Protein AF-A0A8X6XXD5-F1 (afdb_monomer_lite)

Sequence (114 aa):
MEVSVLKAERKGLRTAFSLSLKKIETELMKENVDMNQLSILKTQFMDKFHRLDACQNLVSKQLLELKDAEQEYLDDMEDAENYRDRYIEMCSRVDLKIQETVVQYSNLQLIHKL

Organism: NCBI:txid2747483

Foldseek 3Di:
DDLVVLVVVLVVLVVVLVVLLVVLVVLLP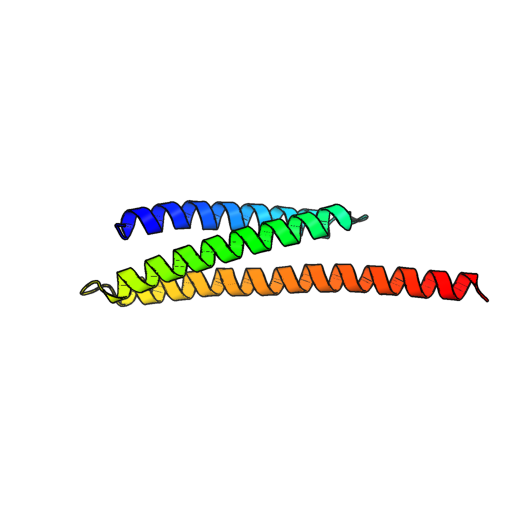DPDRDLVVNVVSLVVNVVSLVVNVVSLVVSLVVLVVDPPSVVVSVVSVVVNVVSVVSNVVSNVVSVVVVVVVVVVVVVVVVVVVD

Structure (mmCIF, N/CA/C/O backbone):
data_AF-A0A8X6XXD5-F1
#
_entry.id   AF-A0A8X6XXD5-F1
#
loop_
_atom_site.group_PDB
_atom_site.id
_atom_site.type_symbol
_atom_site.label_atom_id
_atom_site.label_alt_id
_atom_site.label_comp_id
_atom_site.label_asym_id
_atom_site.label_entity_id
_atom_site.label_seq_id
_atom_site.pdbx_PDB_ins_code
_atom_site.Cartn_x
_atom_site.Cartn_y
_atom_site.Cartn_z
_atom_site.occupancy
_atom_site.B_iso_or_equiv
_atom_site.auth_seq_id
_atom_site.auth_comp_id
_atom_site.auth_asym_id
_atom_site.auth_atom_id
_atom_site.pdbx_PDB_model_num
ATOM 1 N N . MET A 1 1 ? 8.707 12.913 -17.845 1.00 72.25 1 MET A N 1
ATOM 2 C CA . MET A 1 1 ? 9.540 12.611 -16.661 1.00 72.25 1 MET A CA 1
ATOM 3 C C . MET A 1 1 ? 10.400 11.413 -17.008 1.00 72.25 1 MET A C 1
ATOM 5 O O . MET A 1 1 ? 9.916 10.583 -17.758 1.00 72.25 1 MET A O 1
ATOM 9 N N . GLU A 1 2 ? 11.650 11.343 -16.571 1.00 89.94 2 GLU A N 1
ATOM 10 C CA . GLU A 1 2 ? 12.513 10.186 -16.851 1.00 89.94 2 GLU A CA 1
ATOM 11 C C . GLU A 1 2 ? 12.137 9.000 -15.945 1.00 89.94 2 GLU A C 1
ATOM 13 O O . GLU A 1 2 ? 11.742 9.212 -14.794 1.00 89.94 2 GLU A O 1
ATOM 18 N N . VAL A 1 3 ? 12.282 7.763 -16.433 1.00 91.25 3 VAL A N 1
ATOM 19 C CA . VAL A 1 3 ? 11.921 6.549 -15.673 1.00 91.25 3 VAL A CA 1
ATOM 20 C C . VAL A 1 3 ? 12.715 6.428 -14.370 1.00 91.25 3 VAL A C 1
ATOM 22 O O . VAL A 1 3 ? 12.191 5.967 -13.359 1.00 91.25 3 VAL A O 1
ATOM 25 N N . SER A 1 4 ? 13.958 6.913 -14.359 1.00 92.38 4 SER A N 1
ATOM 26 C CA . SER A 1 4 ? 14.825 6.970 -13.179 1.00 92.38 4 SER A CA 1
ATOM 27 C C . SER A 1 4 ? 14.241 7.861 -12.073 1.00 92.38 4 SER A C 1
ATOM 29 O O . SER A 1 4 ? 1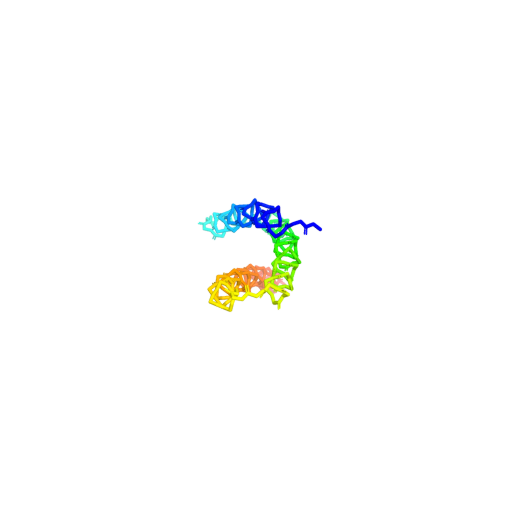4.246 7.481 -10.901 1.00 92.38 4 SER A O 1
ATOM 31 N N . VAL A 1 5 ? 13.660 9.007 -12.444 1.00 96.38 5 VAL A N 1
ATOM 32 C CA . VAL A 1 5 ? 13.001 9.941 -11.520 1.00 96.38 5 VAL A CA 1
ATOM 33 C C . VAL A 1 5 ? 11.726 9.323 -10.950 1.00 96.38 5 VAL A C 1
ATOM 35 O O . VAL A 1 5 ? 11.537 9.339 -9.733 1.00 96.38 5 VAL A O 1
ATOM 38 N N . LEU A 1 6 ? 10.891 8.708 -11.795 1.00 95.88 6 LEU A N 1
ATOM 39 C CA . LEU A 1 6 ? 9.681 8.017 -11.335 1.00 95.88 6 LEU A CA 1
ATOM 40 C C . LEU A 1 6 ? 10.015 6.848 -10.398 1.00 95.88 6 LEU A C 1
ATOM 42 O O . LEU A 1 6 ? 9.373 6.681 -9.365 1.00 95.88 6 LEU A O 1
ATOM 46 N N . LYS A 1 7 ? 11.062 6.069 -10.697 1.00 95.50 7 LYS A N 1
ATOM 47 C CA . LYS A 1 7 ? 11.539 4.987 -9.820 1.00 95.50 7 LYS A CA 1
ATOM 48 C C . LYS A 1 7 ? 12.008 5.513 -8.458 1.00 95.50 7 LYS A C 1
ATOM 50 O O . LYS A 1 7 ? 11.722 4.887 -7.433 1.00 95.50 7 LYS A O 1
ATOM 55 N N . ALA A 1 8 ? 12.683 6.663 -8.421 1.00 97.31 8 ALA A N 1
ATOM 56 C CA . ALA A 1 8 ? 13.092 7.305 -7.173 1.00 97.31 8 ALA A CA 1
ATOM 57 C C . ALA A 1 8 ? 11.884 7.794 -6.351 1.00 97.31 8 ALA A C 1
ATOM 59 O O . ALA A 1 8 ? 11.808 7.517 -5.150 1.00 97.31 8 ALA A O 1
ATOM 60 N N . GLU A 1 9 ? 10.912 8.450 -6.990 1.00 97.56 9 GLU A N 1
ATOM 61 C CA . GLU A 1 9 ? 9.660 8.865 -6.345 1.00 97.56 9 GLU A CA 1
ATOM 62 C C . GLU A 1 9 ? 8.899 7.655 -5.786 1.00 97.56 9 GLU A C 1
ATOM 64 O O . GLU A 1 9 ? 8.538 7.623 -4.603 1.00 97.56 9 GLU A O 1
ATOM 69 N N . ARG A 1 10 ? 8.741 6.607 -6.600 1.00 97.69 10 ARG A N 1
ATOM 70 C CA . ARG A 1 10 ? 8.091 5.359 -6.208 1.00 97.69 10 ARG A CA 1
ATOM 71 C C . ARG A 1 10 ? 8.745 4.725 -4.989 1.00 97.69 10 ARG A C 1
ATOM 73 O O . ARG A 1 10 ? 8.039 4.253 -4.103 1.00 97.69 10 ARG A O 1
ATOM 80 N N . LYS A 1 11 ? 10.078 4.724 -4.893 1.00 97.75 11 LYS A N 1
ATOM 81 C CA . LYS A 1 11 ? 10.790 4.218 -3.706 1.00 97.75 11 LYS A CA 1
ATOM 82 C C . LYS A 1 11 ? 10.387 4.980 -2.436 1.00 97.75 11 LYS A C 1
ATOM 84 O O . LYS A 1 11 ? 10.176 4.367 -1.384 1.00 97.75 11 LYS A O 1
ATOM 89 N N . GLY A 1 12 ? 10.229 6.300 -2.536 1.00 98.38 12 GLY A N 1
ATOM 90 C CA . GLY A 1 12 ? 9.696 7.131 -1.454 1.00 98.38 12 GLY A CA 1
ATOM 91 C C . GLY A 1 12 ? 8.264 6.742 -1.077 1.00 98.38 12 GLY A C 1
ATOM 92 O O . GLY A 1 12 ? 7.965 6.539 0.102 1.00 98.38 12 GLY A O 1
ATOM 93 N N . LEU A 1 13 ? 7.397 6.545 -2.072 1.00 98.38 13 LEU A N 1
ATOM 94 C CA . LEU A 1 13 ? 6.007 6.122 -1.872 1.00 98.38 13 LEU A CA 1
ATOM 95 C C . LEU A 1 13 ? 5.902 4.717 -1.253 1.00 98.38 13 LEU A C 1
ATOM 97 O O . LEU A 1 13 ? 5.154 4.541 -0.295 1.00 98.38 13 LEU A O 1
ATOM 101 N N . ARG A 1 14 ? 6.707 3.744 -1.704 1.00 98.38 14 ARG A N 1
ATOM 102 C CA . ARG A 1 14 ? 6.809 2.390 -1.119 1.00 98.38 14 ARG A CA 1
ATOM 103 C C . ARG A 1 14 ? 7.215 2.445 0.358 1.00 98.38 14 ARG A C 1
ATOM 105 O O . ARG A 1 14 ? 6.664 1.719 1.192 1.00 98.38 14 ARG A O 1
ATOM 112 N N . THR A 1 15 ? 8.140 3.344 0.702 1.00 98.44 15 THR A N 1
ATOM 113 C CA . THR A 1 15 ? 8.561 3.580 2.093 1.00 98.44 15 THR A CA 1
ATOM 114 C C . THR A 1 15 ? 7.417 4.165 2.921 1.00 98.44 15 THR A C 1
ATOM 116 O O . THR A 1 15 ? 7.099 3.642 3.990 1.00 98.44 15 THR A O 1
ATOM 119 N N . ALA A 1 16 ? 6.749 5.207 2.417 1.00 98.38 16 ALA A N 1
ATOM 120 C CA . ALA A 1 16 ? 5.613 5.833 3.093 1.00 98.38 16 ALA A CA 1
ATOM 121 C C . ALA A 1 16 ? 4.440 4.856 3.293 1.00 98.38 16 ALA A C 1
ATOM 123 O O . ALA A 1 16 ? 3.866 4.809 4.382 1.00 98.38 16 ALA A O 1
ATOM 124 N N . PHE A 1 17 ? 4.124 4.047 2.278 1.00 98.56 17 PHE A N 1
ATOM 125 C CA . PHE A 1 17 ? 3.136 2.972 2.349 1.00 98.56 17 PHE A CA 1
ATOM 126 C C . PHE A 1 17 ? 3.483 1.982 3.464 1.00 98.56 17 PHE A C 1
ATOM 128 O O . PHE A 1 17 ? 2.668 1.746 4.352 1.00 98.56 17 PHE A O 1
ATOM 135 N N . SER A 1 18 ? 4.719 1.471 3.476 1.00 98.25 18 SER A N 1
ATOM 136 C CA . SER A 1 18 ? 5.170 0.476 4.459 1.00 98.25 18 SER A CA 1
ATOM 137 C C . SER A 1 18 ? 5.156 1.017 5.891 1.00 98.25 18 SER A C 1
ATOM 139 O O . SER A 1 18 ? 4.862 0.285 6.833 1.00 98.25 18 SER A O 1
ATOM 141 N N . LEU A 1 19 ? 5.449 2.307 6.079 1.00 98.44 19 LEU A N 1
ATOM 142 C CA . LEU A 1 19 ? 5.340 2.959 7.385 1.00 98.44 19 LEU A CA 1
ATOM 143 C C . LEU A 1 19 ? 3.882 3.109 7.832 1.00 98.44 19 LEU A C 1
ATOM 145 O O . LEU A 1 19 ? 3.581 2.879 9.001 1.00 98.44 19 LEU A O 1
ATOM 149 N N . SER A 1 20 ? 2.975 3.488 6.929 1.00 98.06 20 SER A N 1
ATOM 150 C CA . SER A 1 20 ? 1.544 3.575 7.242 1.00 98.06 20 SER A CA 1
ATOM 151 C C . SER A 1 20 ? 0.929 2.212 7.541 1.00 98.06 20 SER A C 1
ATOM 153 O O . SER A 1 20 ? 0.161 2.108 8.493 1.00 98.06 20 SER A O 1
ATOM 155 N N . LEU A 1 21 ? 1.327 1.177 6.803 1.00 98.38 21 LEU A N 1
ATOM 156 C CA . LEU A 1 21 ? 0.966 -0.207 7.080 1.00 98.38 21 LEU A CA 1
ATOM 157 C C . LEU A 1 21 ? 1.316 -0.593 8.523 1.00 98.38 21 LEU A C 1
ATOM 159 O O . LEU A 1 21 ? 0.433 -0.957 9.294 1.00 98.38 21 LEU A O 1
ATOM 163 N N . LYS A 1 22 ? 2.586 -0.413 8.913 1.00 98.38 22 LYS A N 1
ATOM 164 C CA . LYS A 1 22 ? 3.064 -0.719 10.270 1.00 98.38 22 LYS A CA 1
ATOM 165 C C . LYS A 1 22 ? 2.293 0.038 11.348 1.00 98.38 22 LYS A C 1
ATOM 167 O O . LYS A 1 22 ? 2.038 -0.503 12.414 1.00 98.38 22 LYS A O 1
ATOM 172 N N . LYS A 1 23 ? 1.908 1.292 11.091 1.00 98.25 23 LYS A N 1
ATOM 173 C CA . LYS A 1 23 ? 1.094 2.072 12.037 1.00 98.25 23 LYS A CA 1
ATOM 174 C C . LYS A 1 23 ? -0.290 1.456 12.245 1.00 98.25 23 LYS A C 1
ATOM 176 O O . LYS A 1 23 ? -0.741 1.403 13.383 1.00 98.25 23 LYS A O 1
ATOM 181 N N . ILE A 1 24 ? -0.938 0.992 11.174 1.00 98.31 24 ILE A N 1
ATOM 182 C CA . ILE A 1 24 ? -2.225 0.287 11.268 1.00 98.31 24 ILE A CA 1
ATOM 183 C C . ILE A 1 24 ? -2.049 -1.033 12.019 1.00 98.31 24 ILE A C 1
ATOM 185 O O . ILE A 1 24 ? -2.821 -1.315 12.926 1.00 98.31 24 ILE A O 1
ATOM 189 N N . GLU A 1 25 ? -1.026 -1.821 11.681 1.00 98.25 25 GLU A N 1
ATOM 190 C CA . GLU A 1 25 ? -0.734 -3.085 12.366 1.00 98.25 25 GLU A CA 1
ATOM 191 C C . GLU A 1 25 ? -0.527 -2.877 13.869 1.00 98.25 25 GLU A C 1
ATOM 193 O O . GLU A 1 25 ? -1.134 -3.580 14.672 1.00 98.25 25 GLU A O 1
ATOM 198 N N . THR A 1 26 ? 0.269 -1.878 14.257 1.00 98.00 26 THR A N 1
ATOM 199 C CA . THR A 1 26 ? 0.491 -1.530 15.664 1.00 98.00 26 THR A CA 1
ATOM 200 C C . THR A 1 26 ? -0.802 -1.127 16.368 1.00 98.00 26 THR A C 1
ATOM 202 O O . THR A 1 26 ? -1.002 -1.518 17.512 1.00 98.00 26 THR A O 1
ATOM 205 N N . GLU A 1 27 ? -1.681 -0.360 15.716 1.00 97.69 27 GLU A N 1
ATOM 206 C CA . GLU A 1 27 ? -2.979 0.010 16.294 1.00 97.69 27 GLU A CA 1
ATOM 207 C C . GLU A 1 27 ? -3.872 -1.220 16.499 1.00 97.69 27 GLU A C 1
ATOM 209 O O . GLU A 1 27 ? -4.437 -1.393 17.574 1.00 97.69 27 GLU A O 1
ATOM 214 N N . LEU A 1 28 ? -3.940 -2.110 15.504 1.00 96.81 28 LEU A N 1
ATOM 215 C CA . LEU A 1 28 ? -4.727 -3.345 15.565 1.00 96.81 28 LEU A CA 1
ATOM 216 C C . LEU A 1 28 ? -4.231 -4.336 16.630 1.00 96.81 28 LEU A C 1
ATOM 218 O O . LEU A 1 28 ? -5.021 -5.147 17.103 1.00 96.81 28 LEU A O 1
ATOM 222 N N . MET A 1 29 ? -2.946 -4.294 16.995 1.00 96.38 29 MET A N 1
ATOM 223 C CA . MET A 1 29 ? -2.357 -5.155 18.030 1.00 96.38 29 MET A CA 1
ATOM 224 C C . MET A 1 29 ? -2.616 -4.670 19.464 1.00 96.38 29 MET A C 1
ATOM 226 O O . MET A 1 29 ? -2.287 -5.384 20.412 1.00 96.38 29 MET A O 1
ATOM 230 N N . LYS A 1 30 ? -3.169 -3.468 19.657 1.00 96.00 30 LYS A N 1
ATOM 231 C CA . LYS A 1 30 ? -3.490 -2.970 20.999 1.00 96.00 30 LYS A CA 1
ATOM 232 C C . LYS A 1 30 ? -4.675 -3.729 21.591 1.00 96.00 30 LYS A C 1
ATOM 234 O O . LYS A 1 30 ? -5.633 -4.042 20.892 1.00 96.00 30 LYS A O 1
ATOM 239 N N . GLU A 1 31 ? -4.641 -3.936 22.906 1.00 91.62 31 GLU A N 1
ATOM 240 C CA . GLU A 1 31 ? -5.768 -4.499 23.664 1.00 91.62 31 GLU A CA 1
ATOM 241 C C . GLU A 1 31 ? -7.024 -3.626 23.520 1.00 91.62 31 GLU A C 1
ATOM 243 O O . GLU A 1 31 ? -8.106 -4.120 23.211 1.00 91.62 31 GLU A O 1
ATOM 248 N N . ASN A 1 32 ? -6.847 -2.308 23.651 1.00 92.69 32 ASN A N 1
ATOM 249 C CA . ASN A 1 32 ? -7.875 -1.308 23.393 1.00 92.69 32 ASN A CA 1
ATOM 250 C C . ASN A 1 32 ? -7.526 -0.544 22.116 1.00 92.69 32 ASN A C 1
ATOM 252 O O . ASN A 1 32 ? -6.744 0.409 22.143 1.00 92.69 32 ASN A O 1
ATOM 256 N N . VAL A 1 33 ? -8.090 -0.997 20.999 1.00 95.12 33 VAL A N 1
ATOM 257 C CA . VAL A 1 33 ?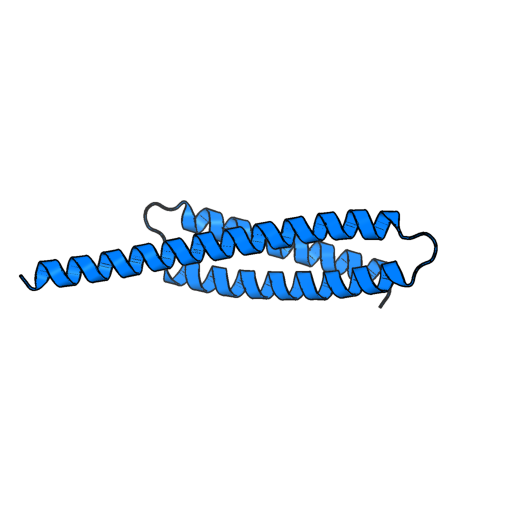 -7.942 -0.350 19.690 1.00 95.12 33 VAL A CA 1
ATOM 258 C C . VAL A 1 33 ? -8.678 0.991 19.692 1.00 95.12 33 VAL A C 1
ATOM 260 O O . VAL A 1 33 ? -9.876 1.045 19.976 1.00 95.12 33 VAL A O 1
ATOM 263 N N . ASP A 1 34 ? -7.986 2.074 19.336 1.00 95.75 34 ASP A N 1
ATOM 264 C CA . ASP A 1 34 ? -8.620 3.374 19.128 1.00 95.75 34 ASP A CA 1
ATOM 265 C C . ASP A 1 34 ? -9.260 3.415 17.733 1.00 95.75 34 ASP A C 1
ATOM 267 O O . ASP A 1 34 ? -8.592 3.568 16.709 1.00 95.75 34 ASP A O 1
ATOM 271 N N . MET A 1 35 ? -10.586 3.278 17.691 1.00 94.12 35 MET A N 1
ATOM 272 C CA . MET A 1 35 ? -11.347 3.200 16.441 1.00 94.12 35 MET A CA 1
ATOM 273 C C . MET A 1 35 ? -11.310 4.494 15.620 1.00 94.12 35 MET A C 1
ATOM 275 O O . MET A 1 35 ? -11.329 4.442 14.386 1.00 94.12 35 MET A O 1
ATOM 279 N N . ASN A 1 36 ? -11.220 5.655 16.277 1.00 94.19 36 ASN A N 1
ATOM 280 C CA . ASN A 1 36 ? -11.110 6.935 15.581 1.00 94.19 36 ASN A CA 1
ATOM 281 C C . ASN A 1 36 ? -9.740 7.044 14.915 1.00 94.19 36 ASN A C 1
ATOM 283 O O . ASN A 1 36 ? -9.642 7.358 13.725 1.00 94.19 36 ASN A O 1
ATOM 287 N N . GLN A 1 37 ? -8.688 6.712 15.665 1.00 95.94 37 GLN A N 1
ATOM 288 C CA . GLN A 1 37 ? -7.332 6.667 15.140 1.00 95.94 37 GLN A CA 1
ATOM 289 C C . GLN A 1 37 ? -7.210 5.649 14.000 1.00 95.94 37 GLN A C 1
ATOM 291 O O . GLN A 1 37 ? -6.609 5.957 12.970 1.00 95.94 37 GLN A O 1
ATOM 296 N N . LEU A 1 38 ? -7.814 4.466 14.135 1.00 96.69 38 LEU A N 1
ATOM 297 C CA . LEU A 1 38 ? -7.791 3.424 13.111 1.00 96.69 38 LEU A CA 1
ATOM 298 C C . LEU A 1 38 ? -8.448 3.888 11.799 1.00 96.69 38 LEU A C 1
ATOM 300 O O . LEU A 1 38 ? -7.882 3.684 10.725 1.00 96.69 38 LEU A O 1
ATOM 304 N N . SER A 1 39 ? -9.591 4.578 11.875 1.00 95.69 39 SER A N 1
ATOM 305 C CA . SER A 1 39 ? -10.277 5.156 10.707 1.00 95.69 39 SER A CA 1
ATOM 306 C C . SER A 1 39 ? -9.432 6.230 10.000 1.00 95.69 39 SER A C 1
ATOM 308 O O . SER A 1 39 ? -9.298 6.237 8.768 1.00 95.69 39 SER A O 1
ATOM 310 N N . ILE A 1 40 ? -8.776 7.099 10.777 1.00 97.25 40 ILE A N 1
ATOM 311 C CA . ILE A 1 40 ? -7.851 8.113 10.249 1.00 97.25 40 ILE A CA 1
ATOM 312 C C . ILE A 1 40 ? -6.662 7.440 9.556 1.00 97.25 40 ILE A C 1
ATOM 314 O O . ILE A 1 40 ? -6.311 7.802 8.428 1.00 97.25 40 ILE A O 1
ATOM 318 N N . LEU A 1 41 ? -6.054 6.439 10.199 1.00 98.00 41 LEU A N 1
ATOM 319 C CA . LEU A 1 41 ? -4.928 5.694 9.639 1.00 98.00 41 LEU A CA 1
ATOM 320 C C . LEU A 1 41 ? -5.316 4.981 8.340 1.00 98.00 41 LEU A C 1
ATOM 322 O O . LEU A 1 41 ? -4.554 5.055 7.376 1.00 98.00 41 LEU A O 1
ATOM 326 N N . LYS A 1 42 ? -6.506 4.365 8.277 1.00 97.25 42 LYS A N 1
ATOM 327 C CA . LYS A 1 42 ? -7.035 3.744 7.053 1.00 97.25 42 LYS A CA 1
ATOM 328 C C . LYS A 1 42 ? -7.112 4.752 5.912 1.00 97.25 42 LYS A C 1
ATOM 330 O O . LYS A 1 42 ? -6.567 4.504 4.841 1.00 97.25 42 LYS A O 1
ATOM 335 N N . THR A 1 43 ? -7.724 5.909 6.154 1.00 97.75 43 THR A N 1
ATOM 336 C CA . THR A 1 43 ? -7.864 6.968 5.142 1.00 97.75 43 THR A CA 1
ATOM 337 C C . THR A 1 43 ? -6.497 7.429 4.626 1.00 97.75 43 THR A C 1
ATOM 339 O O . THR A 1 43 ? -6.269 7.516 3.420 1.00 97.75 43 THR A O 1
ATOM 342 N N . GLN A 1 44 ? -5.540 7.655 5.532 1.00 97.75 44 GLN A N 1
ATOM 343 C CA . GLN A 1 44 ? -4.177 8.052 5.167 1.00 97.75 44 GLN A CA 1
ATOM 344 C C . GLN A 1 44 ? -3.398 6.963 4.420 1.00 97.75 44 GLN A C 1
ATOM 346 O O . GLN A 1 44 ? -2.493 7.289 3.646 1.00 97.75 44 GLN A O 1
ATOM 351 N N . PHE A 1 45 ? -3.677 5.693 4.708 1.00 98.31 45 PHE A N 1
ATOM 352 C CA . PHE A 1 45 ? -3.076 4.544 4.041 1.00 98.31 45 PHE A CA 1
ATOM 353 C C . PHE A 1 45 ? -3.633 4.371 2.627 1.00 98.31 45 PHE A C 1
ATOM 355 O O . PHE A 1 45 ? -2.847 4.201 1.698 1.00 98.31 45 PHE A O 1
ATOM 362 N N . MET A 1 46 ? -4.949 4.528 2.446 1.00 98.38 46 MET A N 1
ATOM 363 C CA . MET A 1 46 ? -5.592 4.527 1.128 1.00 98.38 46 MET A CA 1
ATOM 364 C C . MET A 1 46 ? -5.034 5.623 0.216 1.00 98.38 46 MET A C 1
ATOM 366 O O . MET A 1 46 ? -4.669 5.333 -0.918 1.00 98.38 46 MET A O 1
ATOM 370 N N . ASP A 1 47 ? -4.883 6.855 0.715 1.00 98.38 47 ASP A N 1
ATOM 371 C CA . ASP A 1 47 ? -4.246 7.945 -0.045 1.00 98.38 47 ASP A CA 1
ATOM 372 C C . ASP A 1 47 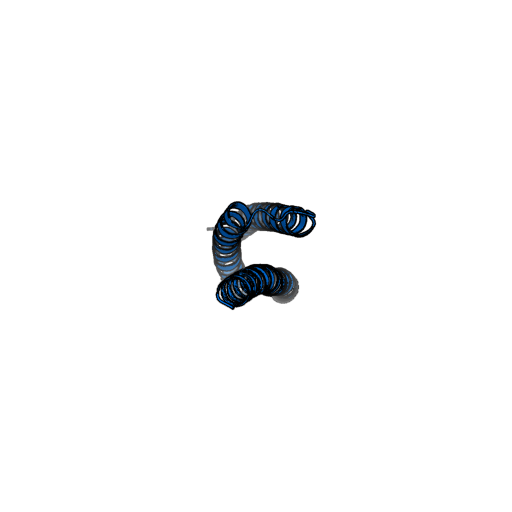? -2.825 7.576 -0.510 1.00 98.38 47 ASP A C 1
ATOM 374 O O . ASP A 1 47 ? -2.475 7.730 -1.682 1.00 98.38 47 ASP A O 1
ATOM 378 N N . LYS A 1 48 ? -2.003 7.024 0.392 1.00 98.12 48 LYS A N 1
ATOM 379 C CA . LYS A 1 48 ? -0.630 6.606 0.061 1.00 98.12 48 LYS A CA 1
ATOM 380 C C . LYS A 1 48 ? -0.603 5.499 -0.976 1.00 98.12 48 LYS A C 1
ATOM 382 O O . LYS A 1 48 ? 0.247 5.544 -1.861 1.00 98.12 48 LYS A O 1
ATOM 387 N N . PHE A 1 49 ? -1.509 4.532 -0.866 1.00 98.56 49 PHE A N 1
ATOM 388 C CA . PHE A 1 49 ? -1.633 3.467 -1.846 1.00 98.56 49 PHE A CA 1
ATOM 389 C C . PHE A 1 49 ? -2.044 4.011 -3.216 1.00 98.56 49 PHE A C 1
ATOM 391 O O . PHE A 1 49 ? -1.360 3.718 -4.186 1.00 98.56 49 PHE A O 1
ATOM 398 N N . HIS A 1 50 ? -3.066 4.868 -3.310 1.00 98.50 50 HIS A N 1
ATOM 399 C CA . HIS A 1 50 ? -3.481 5.442 -4.596 1.00 98.50 50 HIS A CA 1
ATOM 400 C C . HIS A 1 50 ? -2.357 6.230 -5.275 1.00 98.50 50 HIS A C 1
ATOM 402 O O . HIS A 1 50 ? -2.167 6.132 -6.485 1.00 98.50 50 HIS A O 1
ATOM 408 N N . ARG A 1 51 ? -1.566 6.980 -4.500 1.00 98.44 51 ARG A N 1
ATOM 409 C CA . ARG A 1 51 ? -0.388 7.686 -5.024 1.00 98.44 51 ARG A CA 1
ATOM 410 C C . ARG A 1 51 ? 0.701 6.719 -5.487 1.00 98.44 51 ARG A C 1
ATOM 412 O O . ARG A 1 51 ? 1.297 6.942 -6.538 1.00 98.44 51 ARG A O 1
ATOM 419 N N . LEU A 1 52 ? 0.957 5.659 -4.716 1.00 98.50 52 LEU A N 1
ATOM 420 C CA . LEU A 1 52 ? 1.901 4.604 -5.084 1.00 98.50 52 LEU A CA 1
ATOM 421 C C . LEU A 1 52 ? 1.469 3.894 -6.375 1.00 98.50 52 LEU A C 1
ATOM 423 O O . LEU A 1 52 ? 2.295 3.752 -7.271 1.00 98.50 52 LEU A O 1
ATOM 427 N N . ASP A 1 53 ? 0.199 3.510 -6.492 1.00 98.38 53 ASP A N 1
ATOM 428 C CA . ASP A 1 53 ? -0.356 2.827 -7.664 1.00 98.38 53 ASP A CA 1
ATOM 429 C C . ASP A 1 53 ? -0.336 3.727 -8.907 1.00 98.38 53 ASP A C 1
ATOM 431 O O . ASP A 1 53 ? 0.105 3.308 -9.974 1.00 98.38 53 ASP A O 1
ATOM 435 N N . ALA A 1 54 ? -0.684 5.010 -8.765 1.00 98.12 54 ALA A N 1
ATOM 436 C CA . ALA A 1 54 ? -0.561 5.976 -9.855 1.00 98.12 54 ALA A CA 1
ATOM 437 C C . ALA A 1 54 ? 0.894 6.121 -10.339 1.00 98.12 54 ALA A C 1
ATOM 439 O O . ALA A 1 54 ? 1.151 6.089 -11.543 1.00 98.12 54 ALA A O 1
ATOM 440 N N . CYS A 1 55 ? 1.856 6.239 -9.416 1.00 97.88 55 CYS A N 1
ATOM 441 C CA . CYS A 1 55 ? 3.279 6.304 -9.755 1.00 97.88 55 CYS A CA 1
ATOM 442 C C . CYS A 1 55 ? 3.760 5.004 -10.423 1.00 97.88 55 CYS A C 1
ATOM 444 O O . CYS A 1 55 ? 4.471 5.047 -11.425 1.00 97.88 55 CYS A O 1
ATOM 446 N N . GLN A 1 56 ? 3.318 3.851 -9.918 1.00 97.38 56 GLN A N 1
ATOM 447 C CA . GLN A 1 56 ? 3.605 2.540 -10.492 1.00 97.38 56 GLN A CA 1
ATOM 448 C C . GLN A 1 56 ? 3.089 2.423 -11.933 1.00 97.38 56 GLN A C 1
ATOM 450 O O . GLN A 1 56 ? 3.846 2.025 -12.812 1.00 97.38 56 GLN A O 1
ATOM 455 N N . ASN A 1 57 ? 1.856 2.855 -12.208 1.00 96.62 57 ASN A N 1
ATOM 456 C CA . ASN A 1 57 ? 1.289 2.848 -13.559 1.00 96.62 57 ASN A CA 1
ATOM 457 C C . ASN A 1 57 ? 2.087 3.739 -14.529 1.00 96.62 57 ASN A C 1
ATOM 459 O O . ASN A 1 57 ? 2.261 3.383 -15.697 1.00 96.62 57 ASN A O 1
ATOM 463 N N . LEU A 1 58 ? 2.617 4.874 -14.054 1.00 97.12 58 LEU A N 1
ATOM 464 C CA . LEU A 1 58 ? 3.510 5.722 -14.851 1.00 97.12 58 LEU A CA 1
ATOM 465 C C . LEU A 1 58 ? 4.847 5.031 -15.152 1.00 97.12 58 LEU A C 1
ATOM 467 O O . LEU A 1 58 ? 5.308 5.108 -16.290 1.00 97.12 58 LEU A O 1
ATOM 471 N N . VAL A 1 59 ? 5.453 4.342 -14.174 1.00 96.38 59 VAL A N 1
ATOM 472 C CA . VAL A 1 59 ? 6.688 3.566 -14.393 1.00 96.38 59 VAL A CA 1
ATOM 473 C C . VAL A 1 59 ? 6.445 2.451 -15.407 1.00 96.38 59 VAL A C 1
ATOM 475 O O . VAL A 1 59 ? 7.163 2.375 -16.401 1.00 96.38 59 VAL A O 1
ATOM 478 N N . SER A 1 60 ? 5.402 1.643 -15.209 1.00 95.75 60 SER A N 1
ATOM 479 C CA . SER A 1 60 ? 5.041 0.544 -16.108 1.00 95.75 60 SER A CA 1
ATOM 480 C C . SER A 1 60 ? 4.820 1.030 -17.542 1.00 95.75 60 SER A C 1
ATOM 482 O O . SER A 1 60 ? 5.344 0.428 -18.476 1.00 95.75 60 SER A O 1
ATOM 484 N N . LYS A 1 61 ? 4.118 2.157 -17.734 1.00 94.88 61 LYS A N 1
ATOM 485 C CA . LYS A 1 61 ? 3.925 2.749 -19.065 1.00 94.88 61 LYS A CA 1
ATOM 486 C C . LYS A 1 61 ? 5.252 3.110 -19.737 1.00 94.88 61 LYS A C 1
ATOM 488 O O . LYS A 1 61 ? 5.413 2.848 -20.921 1.00 94.88 61 LYS A O 1
ATOM 493 N N . GLN A 1 62 ? 6.195 3.691 -18.997 1.00 94.31 62 GLN A N 1
ATOM 494 C CA . GLN A 1 62 ? 7.495 4.053 -19.563 1.00 94.31 62 GLN A CA 1
ATOM 495 C C . GLN A 1 62 ? 8.366 2.841 -19.873 1.00 94.31 62 GLN A C 1
ATOM 497 O O . GLN A 1 62 ? 9.039 2.843 -20.896 1.00 94.31 62 GLN A O 1
ATOM 502 N N . LEU A 1 63 ? 8.339 1.805 -19.032 1.00 94.19 63 LEU A N 1
ATOM 503 C CA . LEU A 1 63 ? 9.071 0.564 -19.296 1.00 94.19 63 LEU A CA 1
ATOM 504 C C . LEU A 1 63 ? 8.587 -0.110 -20.585 1.00 94.19 63 LEU A C 1
ATOM 506 O O . LEU A 1 63 ? 9.412 -0.554 -21.374 1.00 94.19 63 LEU A O 1
ATOM 510 N N . LEU A 1 64 ? 7.278 -0.098 -20.851 1.00 92.69 64 LEU A N 1
ATOM 511 C CA . LEU A 1 64 ? 6.708 -0.626 -22.097 1.00 92.69 64 LEU A CA 1
ATOM 512 C C . LEU A 1 64 ? 7.151 0.142 -23.355 1.00 92.69 64 LEU A C 1
ATOM 514 O O . LEU A 1 64 ? 7.115 -0.405 -24.454 1.00 92.69 64 LEU A O 1
ATOM 518 N N . GLU A 1 65 ? 7.547 1.409 -23.214 1.00 92.69 65 GLU A N 1
ATOM 519 C CA . GLU A 1 65 ? 8.044 2.237 -24.319 1.00 92.69 65 GLU A CA 1
ATOM 520 C C . GLU A 1 65 ? 9.555 2.036 -24.570 1.00 92.69 65 GLU A C 1
ATOM 522 O O . GLU A 1 65 ? 10.068 2.444 -25.617 1.00 92.69 65 GLU A O 1
ATOM 527 N N . LEU A 1 66 ? 10.279 1.401 -23.640 1.00 92.38 66 LEU A N 1
ATOM 528 C CA . LEU A 1 66 ? 11.714 1.143 -23.754 1.00 92.38 66 LEU A CA 1
ATOM 529 C C . LEU A 1 66 ? 11.991 -0.166 -24.500 1.00 92.38 66 LEU A C 1
ATOM 531 O O . LEU A 1 66 ? 11.373 -1.201 -24.257 1.00 92.38 66 LEU A O 1
ATOM 535 N N . LYS A 1 67 ? 12.987 -0.132 -25.391 1.00 90.62 67 LYS A N 1
ATOM 536 C CA . LYS A 1 67 ? 13.534 -1.356 -25.988 1.00 90.62 67 LYS A CA 1
ATOM 537 C C . LYS A 1 67 ? 14.284 -2.150 -24.918 1.00 90.62 67 LYS A C 1
ATOM 539 O O . LYS A 1 67 ? 14.970 -1.555 -24.092 1.00 90.62 67 LYS A O 1
ATOM 544 N N . ASP A 1 68 ? 14.151 -3.473 -24.967 1.00 91.81 68 ASP A N 1
ATOM 545 C CA . ASP A 1 68 ? 14.864 -4.426 -24.105 1.00 91.81 68 ASP A CA 1
ATOM 546 C C . ASP A 1 68 ? 14.559 -4.303 -22.593 1.00 91.81 68 ASP A C 1
ATOM 548 O O . ASP A 1 68 ? 15.379 -4.675 -21.757 1.00 91.81 68 ASP A O 1
ATOM 552 N N . ALA A 1 69 ? 13.367 -3.812 -22.226 1.00 93.62 69 ALA A N 1
ATOM 553 C CA . ALA A 1 69 ? 12.928 -3.639 -20.832 1.00 93.62 69 ALA A CA 1
ATOM 554 C C . ALA A 1 69 ? 11.869 -4.663 -20.363 1.00 93.62 69 ALA A C 1
ATOM 556 O O . ALA A 1 69 ? 11.258 -4.473 -19.314 1.00 93.62 69 ALA A O 1
ATOM 557 N N . GLU A 1 70 ? 11.637 -5.744 -21.116 1.00 93.38 70 GLU A N 1
ATOM 558 C CA . GLU A 1 70 ? 10.583 -6.733 -20.824 1.00 93.38 70 GLU A CA 1
ATOM 559 C C . GLU A 1 70 ? 10.759 -7.398 -19.454 1.00 93.38 70 GLU A C 1
ATOM 561 O O . GLU A 1 70 ? 9.827 -7.403 -18.654 1.00 93.38 70 GLU A O 1
ATOM 566 N N . GLN A 1 71 ? 11.963 -7.891 -19.147 1.00 94.19 71 GLN A N 1
ATOM 567 C CA . GLN A 1 71 ? 12.222 -8.518 -17.849 1.00 94.19 71 GLN A CA 1
ATOM 568 C C . GLN A 1 71 ? 12.055 -7.517 -16.702 1.00 94.19 71 GLN A C 1
ATOM 570 O O . GLN A 1 71 ? 11.420 -7.830 -15.702 1.00 94.19 71 GLN A O 1
ATOM 575 N N . GLU A 1 72 ? 12.566 -6.291 -16.866 1.00 94.50 72 GLU A N 1
ATOM 576 C CA . GLU A 1 72 ? 12.419 -5.254 -15.845 1.00 94.50 72 GLU A CA 1
ATOM 577 C C . GLU A 1 72 ? 10.946 -4.889 -15.624 1.00 94.50 72 GLU A C 1
ATOM 579 O O . GLU A 1 72 ? 10.538 -4.663 -14.491 1.00 94.50 72 GLU A O 1
ATOM 584 N N . TYR A 1 73 ? 10.134 -4.858 -16.682 1.00 94.88 73 TYR A N 1
ATOM 585 C CA . TYR A 1 73 ? 8.693 -4.657 -16.567 1.00 94.88 73 TYR A CA 1
ATOM 586 C C . TYR A 1 73 ? 8.011 -5.785 -15.781 1.00 94.88 73 TYR A C 1
ATOM 588 O O . TYR A 1 73 ? 7.182 -5.492 -14.920 1.00 94.88 73 TYR A O 1
ATOM 596 N N . LEU A 1 74 ? 8.348 -7.048 -16.064 1.00 94.75 74 LEU A N 1
ATOM 597 C CA . LEU A 1 74 ? 7.752 -8.208 -15.393 1.00 94.75 74 LEU A CA 1
ATOM 598 C C . LEU A 1 74 ? 8.102 -8.243 -13.902 1.00 94.75 74 LEU A C 1
ATOM 600 O O . LEU A 1 74 ? 7.195 -8.333 -13.075 1.00 94.75 74 LEU A O 1
ATOM 604 N N . ASP A 1 75 ? 9.384 -8.083 -13.565 1.00 93.81 75 ASP A N 1
ATOM 605 C CA . ASP A 1 75 ? 9.847 -8.036 -12.172 1.00 93.81 75 ASP A CA 1
ATOM 606 C C . ASP A 1 75 ? 9.146 -6.898 -11.409 1.00 93.81 75 ASP A C 1
ATOM 608 O O . ASP A 1 75 ? 8.710 -7.041 -10.267 1.00 93.81 75 ASP A O 1
ATOM 612 N N . ASP A 1 76 ? 8.999 -5.745 -12.064 1.00 93.62 76 ASP A N 1
ATOM 613 C CA . ASP A 1 76 ? 8.374 -4.568 -11.480 1.00 93.62 76 ASP A CA 1
ATOM 614 C C . ASP A 1 76 ? 6.855 -4.702 -11.294 1.00 93.62 76 ASP A C 1
ATOM 616 O O . ASP A 1 76 ? 6.286 -4.133 -10.354 1.00 93.62 76 ASP A O 1
ATOM 620 N N . MET A 1 77 ? 6.199 -5.446 -12.186 1.00 93.06 77 MET A N 1
ATOM 621 C CA . MET A 1 77 ? 4.781 -5.776 -12.099 1.00 93.06 77 MET A CA 1
ATOM 622 C C . MET A 1 77 ? 4.503 -6.726 -10.930 1.00 93.06 77 MET A C 1
ATOM 624 O O . MET A 1 77 ? 3.579 -6.458 -10.161 1.00 93.06 77 MET A O 1
ATOM 628 N N . GLU A 1 78 ? 5.313 -7.771 -10.751 1.00 95.25 78 GLU A N 1
ATOM 629 C CA . GLU A 1 78 ? 5.202 -8.697 -9.612 1.00 95.25 78 GLU A CA 1
ATOM 630 C C . GLU A 1 78 ? 5.361 -7.949 -8.277 1.00 95.25 78 GLU A C 1
ATOM 632 O O . GLU A 1 78 ? 4.531 -8.058 -7.368 1.00 95.25 78 GLU A O 1
ATOM 637 N N . ASP A 1 79 ? 6.379 -7.090 -8.193 1.00 93.31 79 ASP A N 1
ATOM 638 C CA . ASP A 1 79 ? 6.604 -6.195 -7.058 1.00 93.31 79 ASP A CA 1
ATOM 639 C C . ASP A 1 79 ? 5.357 -5.346 -6.751 1.00 93.31 79 ASP A C 1
ATOM 641 O O . ASP A 1 79 ? 4.975 -5.165 -5.591 1.00 93.31 79 ASP A O 1
ATOM 645 N N . ALA A 1 80 ? 4.719 -4.793 -7.787 1.00 95.81 80 ALA A N 1
ATOM 646 C CA . ALA A 1 80 ? 3.526 -3.967 -7.648 1.00 95.81 80 ALA A CA 1
ATOM 647 C C . ALA A 1 80 ? 2.326 -4.754 -7.113 1.00 95.81 80 ALA A C 1
ATOM 649 O O . ALA A 1 80 ? 1.616 -4.243 -6.244 1.00 95.81 80 ALA A O 1
ATOM 650 N N . GLU A 1 81 ? 2.104 -5.974 -7.602 1.00 97.38 81 GLU A N 1
ATOM 651 C CA . GLU A 1 81 ? 1.021 -6.851 -7.145 1.00 97.38 81 GLU A CA 1
ATOM 652 C C . GLU A 1 81 ? 1.135 -7.155 -5.650 1.00 97.38 81 GLU A C 1
ATOM 654 O O . GLU A 1 81 ? 0.152 -6.993 -4.928 1.00 97.38 81 GLU A O 1
ATOM 659 N N . ASN A 1 82 ? 2.345 -7.405 -5.141 1.00 96.81 82 ASN A N 1
ATOM 660 C CA . ASN A 1 82 ? 2.573 -7.591 -3.704 1.00 96.81 82 ASN A CA 1
ATOM 661 C C . ASN A 1 82 ? 2.071 -6.396 -2.864 1.00 96.81 82 ASN A C 1
ATOM 663 O O . ASN A 1 82 ? 1.430 -6.566 -1.821 1.00 96.81 82 ASN A O 1
ATOM 667 N N . TYR A 1 83 ? 2.315 -5.160 -3.317 1.00 97.62 83 TYR A N 1
ATOM 668 C CA . TYR A 1 83 ? 1.795 -3.970 -2.636 1.00 97.62 83 TYR A CA 1
ATOM 669 C C . TYR A 1 83 ? 0.264 -3.865 -2.708 1.00 97.62 83 TYR A C 1
ATOM 671 O O . TYR A 1 83 ? -0.342 -3.390 -1.742 1.00 97.62 83 TYR A O 1
ATOM 679 N N . ARG A 1 84 ? -0.365 -4.304 -3.808 1.00 98.31 84 ARG A N 1
ATOM 680 C CA . ARG A 1 84 ? -1.833 -4.330 -3.950 1.00 98.31 84 ARG A CA 1
ATOM 681 C C . ARG A 1 84 ? -2.466 -5.366 -3.030 1.00 98.31 84 ARG A C 1
ATOM 683 O O . ARG A 1 84 ? -3.415 -5.029 -2.326 1.00 98.31 84 ARG A O 1
ATOM 690 N N . ASP A 1 85 ? -1.901 -6.564 -2.959 1.00 98.44 85 ASP A N 1
ATOM 691 C CA . ASP A 1 85 ? -2.386 -7.629 -2.077 1.00 98.44 85 ASP A CA 1
ATOM 692 C C . ASP A 1 85 ? -2.338 -7.192 -0.614 1.00 98.44 85 ASP A C 1
ATOM 694 O O . ASP A 1 85 ? -3.344 -7.242 0.096 1.00 98.44 85 ASP A O 1
ATOM 698 N N . ARG A 1 86 ? -1.201 -6.636 -0.182 1.00 98.19 86 ARG A N 1
ATOM 699 C CA . ARG A 1 86 ? -1.039 -6.098 1.179 1.00 98.19 86 ARG A CA 1
ATOM 700 C C . ARG A 1 86 ? -1.995 -4.948 1.468 1.00 98.19 86 ARG A C 1
ATOM 702 O O . ARG A 1 86 ? -2.457 -4.801 2.598 1.00 98.19 86 ARG A O 1
ATOM 709 N N . TYR A 1 87 ? -2.279 -4.109 0.475 1.00 98.62 87 TYR A N 1
ATOM 710 C CA . TYR A 1 87 ? -3.271 -3.048 0.608 1.00 98.62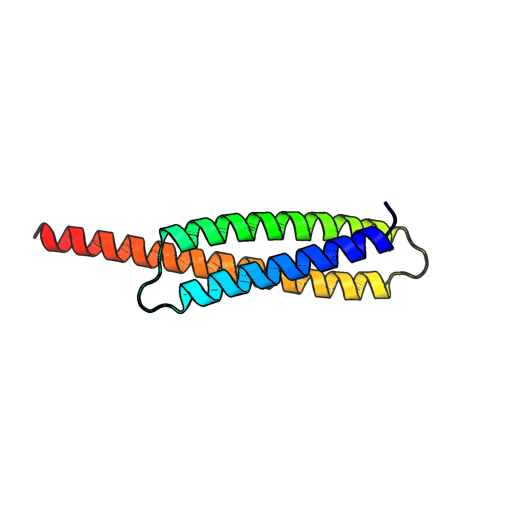 87 TYR A CA 1
ATOM 711 C C . TYR A 1 87 ? -4.676 -3.622 0.844 1.00 98.62 87 TYR A C 1
ATOM 713 O O . TYR A 1 87 ? -5.328 -3.242 1.819 1.00 98.62 87 TYR A O 1
ATOM 721 N N . ILE A 1 88 ? -5.112 -4.563 0.001 1.00 98.38 88 ILE A N 1
ATOM 722 C CA . ILE A 1 88 ? -6.434 -5.198 0.084 1.00 98.38 88 ILE A CA 1
ATOM 723 C C . ILE A 1 88 ? -6.594 -5.946 1.408 1.00 98.38 88 ILE A C 1
ATOM 725 O O . ILE A 1 88 ? -7.601 -5.760 2.100 1.00 98.38 88 ILE A O 1
ATOM 729 N N . GLU A 1 89 ? -5.599 -6.749 1.789 1.00 98.31 89 GLU A N 1
ATOM 730 C CA . GLU A 1 89 ? -5.592 -7.499 3.046 1.00 98.31 89 GLU A CA 1
ATOM 731 C C . GLU A 1 89 ? -5.807 -6.556 4.233 1.00 98.31 89 GLU A C 1
ATOM 733 O O . GLU A 1 89 ? -6.665 -6.778 5.089 1.00 98.31 89 GLU A O 1
ATOM 738 N N . MET A 1 90 ? -5.068 -5.452 4.267 1.00 98.31 90 MET A N 1
ATOM 739 C CA . MET A 1 90 ? -5.086 -4.539 5.404 1.00 98.31 90 MET A CA 1
ATOM 740 C C . MET A 1 90 ? -6.338 -3.688 5.464 1.00 98.31 90 MET A C 1
ATOM 742 O O . MET A 1 90 ? -6.870 -3.481 6.554 1.00 98.31 90 MET A O 1
ATOM 746 N N . CYS A 1 91 ? -6.853 -3.235 4.320 1.00 97.38 91 CYS A N 1
ATOM 747 C CA . CYS A 1 91 ? -8.166 -2.605 4.274 1.00 97.38 91 CYS A CA 1
ATOM 748 C C . CYS A 1 91 ? -9.247 -3.560 4.793 1.00 97.38 91 CYS A C 1
ATOM 750 O O . CYS A 1 91 ? -10.042 -3.151 5.637 1.00 97.38 91 CYS A O 1
ATOM 752 N N . SER A 1 92 ? -9.204 -4.831 4.385 1.00 97.50 92 SER A N 1
ATOM 753 C CA . SER A 1 92 ? -10.146 -5.858 4.843 1.00 97.50 92 SER A CA 1
ATOM 754 C C . SER A 1 92 ? -10.049 -6.092 6.352 1.00 97.50 92 SER A C 1
ATOM 756 O O . SER A 1 92 ? -11.064 -6.092 7.042 1.00 97.50 92 SER A O 1
ATOM 758 N N . ARG A 1 93 ? -8.834 -6.221 6.899 1.00 97.25 93 ARG A N 1
ATOM 759 C CA . ARG A 1 93 ? -8.606 -6.382 8.347 1.00 97.25 93 ARG A CA 1
ATOM 760 C C . ARG A 1 93 ? -9.148 -5.204 9.155 1.00 97.25 93 ARG A C 1
ATOM 762 O O . ARG A 1 93 ? -9.765 -5.410 10.198 1.00 97.25 93 ARG A O 1
ATOM 769 N N . VAL A 1 94 ? -8.933 -3.976 8.682 1.00 96.44 94 VAL A N 1
ATOM 770 C CA . VAL A 1 94 ? -9.474 -2.779 9.339 1.00 96.44 94 VAL A CA 1
ATOM 771 C C . VAL A 1 94 ? -11.000 -2.752 9.270 1.00 96.44 94 VAL A C 1
ATOM 773 O O . VAL A 1 94 ? -11.642 -2.466 10.279 1.00 96.44 94 VAL A O 1
ATOM 776 N N . ASP A 1 95 ? -11.586 -3.070 8.116 1.00 94.81 95 ASP A N 1
ATOM 777 C CA . ASP A 1 95 ? -13.042 -3.080 7.944 1.00 94.81 95 ASP A CA 1
ATOM 778 C C . ASP A 1 95 ? -13.727 -4.125 8.820 1.00 94.81 95 ASP A C 1
ATOM 780 O O . ASP A 1 95 ? -14.716 -3.807 9.481 1.00 94.81 95 ASP A O 1
ATOM 784 N N . LEU A 1 96 ? -13.157 -5.328 8.910 1.00 95.12 96 LEU A N 1
ATOM 785 C CA . LEU A 1 96 ? -13.626 -6.361 9.831 1.00 95.12 96 LEU A CA 1
ATOM 786 C C . LEU A 1 96 ? -13.580 -5.871 11.279 1.00 95.12 96 LEU A C 1
ATOM 788 O O . LEU A 1 96 ? -14.574 -5.989 11.994 1.00 95.12 96 LEU A O 1
ATOM 792 N N . LYS A 1 97 ? -12.476 -5.239 11.697 1.00 93.81 97 LYS A N 1
ATOM 793 C CA . LYS A 1 97 ? -12.357 -4.721 13.064 1.00 93.81 97 LYS A CA 1
ATOM 794 C C . LYS A 1 97 ? -13.412 -3.658 13.377 1.00 93.81 97 LYS A C 1
ATOM 796 O O . LYS A 1 97 ? -13.999 -3.671 14.456 1.00 93.81 97 LYS A O 1
ATOM 801 N N . ILE A 1 98 ? -13.677 -2.753 12.434 1.00 89.56 98 ILE A N 1
ATOM 802 C CA . ILE A 1 98 ? -14.724 -1.731 12.571 1.00 89.56 98 ILE A CA 1
ATOM 803 C C . ILE A 1 98 ? -16.109 -2.378 12.683 1.00 89.56 98 ILE A C 1
ATOM 805 O O . ILE A 1 98 ? -16.897 -1.993 13.549 1.00 89.56 98 ILE A O 1
ATOM 809 N N . GLN A 1 99 ? -16.403 -3.379 11.853 1.00 89.19 99 GLN A N 1
ATOM 810 C CA . GLN A 1 99 ? -17.680 -4.094 11.881 1.00 89.19 99 GLN A CA 1
ATOM 811 C C . GLN A 1 99 ? -17.899 -4.860 13.193 1.00 89.19 99 GLN A C 1
ATOM 813 O O . GLN A 1 99 ? -18.981 -4.760 13.774 1.00 89.19 99 GLN A O 1
ATOM 818 N N . GLU A 1 100 ? -16.883 -5.569 13.698 1.00 88.25 100 GLU A N 1
ATOM 819 C CA . GLU A 1 100 ? -16.936 -6.271 14.990 1.00 88.25 100 GLU A CA 1
ATOM 820 C C . GLU A 1 100 ? -17.355 -5.330 16.123 1.00 88.25 100 GLU A C 1
ATOM 822 O O . GLU A 1 100 ? -18.247 -5.651 16.913 1.00 88.25 100 GLU A O 1
ATOM 827 N N . THR A 1 101 ? -16.757 -4.137 16.176 1.00 79.75 101 THR A N 1
ATOM 828 C CA . THR A 1 101 ? -17.083 -3.134 17.191 1.00 79.75 101 THR A CA 1
ATOM 829 C C . THR A 1 101 ? -18.531 -2.650 17.068 1.00 79.75 101 THR A C 1
ATOM 831 O O . THR A 1 101 ? -19.238 -2.573 18.073 1.00 79.75 101 THR A O 1
ATOM 834 N N . VAL A 1 102 ? -19.023 -2.378 15.854 1.00 77.31 102 VAL A N 1
ATOM 835 C CA . VAL A 1 102 ? -20.418 -1.942 15.632 1.00 77.31 102 VAL A CA 1
ATOM 836 C C . VAL A 1 102 ? -21.427 -2.999 16.103 1.00 77.31 102 VAL A C 1
ATOM 838 O O . VAL A 1 102 ? -22.431 -2.665 16.743 1.00 77.31 102 VAL A O 1
ATOM 841 N N . VAL A 1 103 ? -21.156 -4.280 15.836 1.00 78.31 103 VAL A N 1
ATOM 842 C CA . VAL A 1 103 ? -22.009 -5.393 16.282 1.00 78.31 103 VAL A CA 1
ATOM 843 C C . VAL A 1 103 ? -22.015 -5.508 17.811 1.00 78.31 103 VAL A C 1
ATOM 845 O O . VAL A 1 103 ? -23.083 -5.643 18.410 1.00 78.31 103 VAL A O 1
ATOM 848 N N . GLN A 1 104 ? -20.853 -5.389 18.462 1.00 72.94 104 GLN A N 1
ATOM 849 C CA . GLN A 1 104 ? -20.747 -5.432 19.927 1.00 72.94 104 GLN A CA 1
ATOM 850 C C . GLN A 1 104 ? -21.577 -4.332 20.605 1.00 72.94 104 GLN A C 1
ATOM 852 O O . GLN A 1 104 ? -22.348 -4.626 21.522 1.00 72.94 104 GLN A O 1
ATOM 857 N N . TYR A 1 105 ? -21.487 -3.085 20.127 1.00 70.75 105 TYR A N 1
ATOM 858 C CA . TYR A 1 105 ? -22.289 -1.979 20.665 1.00 70.75 105 TYR A CA 1
ATOM 859 C C . TYR A 1 105 ? -23.795 -2.205 20.488 1.00 70.75 105 TYR A C 1
ATOM 861 O O . TYR A 1 105 ? -24.571 -1.932 21.406 1.00 70.75 105 TYR A O 1
ATOM 869 N N . SER A 1 106 ? -24.212 -2.734 19.336 1.00 76.38 106 SER A N 1
ATOM 870 C CA . SER A 1 106 ? -25.627 -3.001 19.043 1.00 76.38 106 SER A CA 1
ATOM 871 C C . SER A 1 106 ? -26.217 -4.052 19.992 1.00 76.38 106 SER A C 1
ATOM 873 O O . SER A 1 106 ? -27.315 -3.872 20.521 1.00 76.38 106 SER A O 1
ATOM 875 N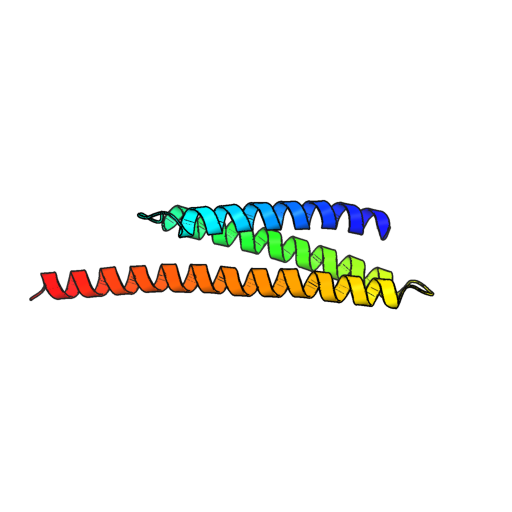 N . ASN A 1 107 ? -25.461 -5.117 20.276 1.00 72.31 107 ASN A N 1
ATOM 876 C CA . ASN A 1 107 ? -25.883 -6.180 21.190 1.00 72.31 107 ASN A CA 1
ATOM 877 C C . ASN A 1 107 ? -25.978 -5.699 22.645 1.00 72.31 107 ASN A C 1
ATOM 879 O O . ASN A 1 107 ? -26.948 -6.014 23.333 1.00 72.31 107 ASN A O 1
ATOM 883 N N . LEU A 1 108 ? -25.019 -4.888 23.108 1.00 73.88 108 LEU A N 1
ATOM 884 C CA . LEU A 1 108 ? -25.059 -4.290 24.447 1.00 73.88 108 LEU A CA 1
ATOM 885 C C . LEU A 1 108 ? -26.300 -3.407 24.645 1.00 73.88 108 LEU A C 1
ATOM 887 O O . LEU A 1 108 ? -26.969 -3.495 25.674 1.00 73.88 108 LEU A O 1
ATOM 891 N N . GLN A 1 109 ? -26.656 -2.593 23.648 1.00 72.94 109 GLN A N 1
ATOM 892 C CA . GLN A 1 109 ? -27.857 -1.755 23.711 1.00 72.94 109 GLN A CA 1
ATOM 893 C C . GLN A 1 109 ? -29.158 -2.565 23.763 1.00 72.94 109 GLN A C 1
ATOM 895 O O . GLN A 1 109 ? -30.137 -2.088 24.335 1.00 72.94 109 GLN A O 1
ATOM 900 N N . LEU A 1 110 ? -29.191 -3.758 23.164 1.00 70.44 110 LEU A N 1
ATOM 901 C CA . LEU A 1 110 ? -30.356 -4.641 23.212 1.00 70.44 110 LEU A CA 1
ATOM 902 C C . LEU A 1 110 ? -30.525 -5.268 24.603 1.00 70.44 110 LEU A C 1
ATOM 904 O O . LEU A 1 110 ? -31.639 -5.303 25.114 1.00 70.44 110 LEU A O 1
ATOM 908 N N . ILE A 1 111 ? -29.424 -5.691 25.234 1.00 67.94 111 ILE A N 1
ATOM 909 C CA . ILE A 1 111 ? -29.432 -6.261 26.591 1.00 67.94 111 ILE A CA 1
ATOM 910 C C . ILE A 1 111 ? -29.926 -5.235 27.617 1.00 67.94 111 ILE A C 1
ATOM 912 O O . ILE A 1 111 ? -30.730 -5.576 28.471 1.00 67.94 111 ILE A O 1
ATOM 916 N N . HIS A 1 112 ? -29.512 -3.970 27.516 1.00 61.69 112 HIS A N 1
ATOM 917 C CA . HIS A 1 112 ? -29.962 -2.920 28.442 1.00 61.69 112 HIS A CA 1
ATOM 918 C C . HIS A 1 112 ? -31.424 -2.469 28.248 1.00 61.69 112 HIS A C 1
ATOM 920 O O . HIS A 1 112 ? -31.904 -1.636 29.016 1.00 61.69 112 HIS A O 1
ATOM 926 N N . LYS A 1 113 ? -32.123 -2.969 27.221 1.00 60.50 113 LYS A N 1
ATOM 927 C CA . LYS A 1 113 ? -33.545 -2.680 26.962 1.00 60.50 113 LYS A CA 1
ATOM 928 C C . LYS A 1 113 ? -34.494 -3.798 27.417 1.00 60.50 113 LYS A C 1
ATOM 930 O O . LYS A 1 113 ? -35.704 -3.597 27.315 1.00 60.50 113 LYS A O 1
ATOM 935 N N . LEU A 1 114 ? -33.968 -4.942 27.863 1.00 54.81 114 LEU A N 1
ATOM 936 C CA . LEU A 1 114 ? -34.714 -6.082 28.417 1.00 54.81 114 LEU A CA 1
ATOM 937 C C . LEU A 1 114 ? -34.661 -6.060 29.947 1.00 54.81 114 LEU A C 1
ATOM 939 O O . LEU A 1 114 ? -35.683 -6.447 30.554 1.00 54.81 114 LEU A O 1
#

pLDDT: mean 92.75, std 9.19, range [54.81, 98.62]

Secondary structure (DSSP, 8-state):
--HHHHHHHHHHHHHHHHHHHHHHHHHHTSSS--HHHHHHHHHHHHHHHHHHHHHHHHHHHHHHHSTT-HHHHHHHHHHHHHHHHHHHHHHHHHHHHHHHHHHHHHHHHHHTT-

Radius of gyration: 19.16 Å; chains: 1; bounding box: 50×21×54 Å